Protein AF-A0A972SGW7-F1 (afdb_monomer)

Organism: NCBI:txid2675747

Foldseek 3Di:
DDDDDDDPPPPDDDPDDPVVLVVLVVVLVVLVVVLVVLVVVLVVLVVVLVVDDDPDPVSVVVSVVSVVVSVVSVVVVVVSVVVSVVSVVQSVCVVVVNPPPPCDVVNVVVVVVVVVVVVVVVVVVVVVVVPDDDDDDPPPPVVVVVVVVVVVVVVVVPPDD

Solvent-accessible surface area (backbone atoms only — not comparable to full-atom values): 9710 Å² total; per-residue (Å²): 138,83,81,83,77,81,76,81,72,71,80,78,70,79,83,74,58,67,70,57,55,50,54,52,51,52,52,50,52,53,48,53,55,47,52,54,53,52,52,48,52,52,50,55,53,54,51,52,53,71,74,55,72,61,86,49,73,67,45,45,52,51,50,52,53,51,53,49,52,48,51,58,51,50,55,52,52,48,55,53,50,53,54,52,48,56,54,50,51,51,52,53,35,55,74,68,70,45,71,92,61,76,72,42,74,68,55,50,52,48,55,51,47,51,52,52,48,53,53,46,54,54,48,48,54,51,48,54,65,71,65,57,76,89,72,79,82,68,89,71,64,64,65,60,55,57,58,55,53,64,58,54,63,61,62,67,68,73,78,75,129

Mean predicted aligned error: 19.21 Å

pLDDT: mean 71.26, std 19.22, range [31.83, 96.19]

Sequence (161 aa):
MSKPTKKTQTASRPSVDALQYEKLALSAFGACDRQIRQLKTLIDLAASIARCPATTVEERRRERNLLKHLLDTVEQYQREAECDRDLYQVIALDAKGVPHSRITAKLAAQLLSEAAQAGREAGEAAAEAEAAPDKPATRKQERVRTAAYARADVQQAAVKH

Nearest PDB structures (foldseek):
  5xg2-assembly1_A  TM=3.676E-01  e=3.853E+00  Pyrococcus yayanosii CH1

Structure (mmCIF, N/CA/C/O backbone):
data_AF-A0A972SGW7-F1
#
_entry.id   AF-A0A972SGW7-F1
#
loop_
_atom_site.group_PDB
_atom_site.id
_atom_site.type_symbol
_atom_site.label_atom_id
_atom_site.label_alt_id
_atom_site.label_comp_id
_atom_site.label_asym_id
_atom_site.label_entity_id
_atom_site.label_seq_id
_atom_site.pdbx_PDB_ins_code
_atom_site.Cartn_x
_atom_site.Cartn_y
_atom_site.Cartn_z
_atom_site.occupancy
_atom_site.B_iso_or_equiv
_atom_site.auth_seq_id
_atom_site.auth_comp_id
_atom_site.auth_asym_id
_atom_site.auth_atom_id
_atom_site.pdbx_PDB_model_num
ATOM 1 N N . MET A 1 1 ? 39.121 -18.477 -46.863 1.00 31.83 1 MET A N 1
ATOM 2 C CA . MET A 1 1 ? 38.603 -17.104 -46.668 1.00 31.83 1 MET A CA 1
ATOM 3 C C . MET A 1 1 ? 37.233 -17.186 -46.003 1.00 31.83 1 MET A C 1
ATOM 5 O O . MET A 1 1 ? 36.233 -17.362 -46.691 1.00 31.83 1 MET A O 1
ATOM 9 N N . SER A 1 2 ? 37.191 -17.164 -44.670 1.00 38.66 2 SER A N 1
ATOM 10 C CA . SER A 1 2 ? 35.957 -17.323 -43.886 1.00 38.66 2 SER A CA 1
ATOM 11 C C . SER A 1 2 ? 35.232 -15.983 -43.764 1.00 38.66 2 SER A C 1
ATOM 13 O O . SER A 1 2 ? 35.807 -15.004 -43.297 1.00 38.66 2 SER A O 1
ATOM 15 N N . LYS A 1 3 ? 33.978 -15.929 -44.219 1.00 46.09 3 LYS A N 1
ATOM 16 C CA . LYS A 1 3 ? 33.109 -14.748 -44.113 1.00 46.09 3 LYS A CA 1
ATOM 17 C C . LYS A 1 3 ? 32.595 -14.639 -42.668 1.00 46.09 3 LYS A C 1
ATOM 19 O O . LYS A 1 3 ? 32.063 -15.634 -42.178 1.00 46.09 3 LYS A O 1
ATOM 24 N N . PRO A 1 4 ? 32.700 -13.488 -41.983 1.00 44.50 4 PRO A N 1
ATOM 25 C CA . PRO A 1 4 ? 32.090 -13.334 -40.671 1.00 44.50 4 PRO A CA 1
ATOM 26 C C . PRO A 1 4 ? 30.572 -13.172 -40.814 1.00 44.50 4 PRO A C 1
ATOM 28 O O . PRO A 1 4 ? 30.072 -12.327 -41.560 1.00 44.50 4 PRO A O 1
ATOM 31 N N . THR A 1 5 ? 29.847 -14.026 -40.101 1.00 42.22 5 THR A N 1
ATOM 32 C CA . THR A 1 5 ? 28.394 -14.027 -39.948 1.00 42.22 5 THR A CA 1
ATOM 33 C C . THR A 1 5 ? 27.926 -12.733 -39.282 1.00 42.22 5 THR A C 1
ATOM 35 O O . THR A 1 5 ? 28.449 -12.304 -38.253 1.00 42.22 5 THR A O 1
ATOM 38 N N . LYS A 1 6 ? 26.930 -12.088 -39.902 1.00 45.25 6 LYS A N 1
ATOM 39 C CA . LYS A 1 6 ? 26.239 -10.910 -39.370 1.00 45.25 6 LYS A CA 1
ATOM 40 C C . LYS A 1 6 ? 25.680 -11.255 -37.990 1.00 45.25 6 LYS A C 1
ATOM 42 O O . LYS A 1 6 ? 24.755 -12.054 -37.889 1.00 45.25 6 LYS A O 1
ATOM 47 N N . LYS A 1 7 ? 26.234 -10.640 -36.942 1.00 46.59 7 LYS A N 1
ATOM 48 C CA . LYS A 1 7 ? 25.605 -10.607 -35.621 1.00 46.59 7 LYS A CA 1
ATOM 49 C C . LYS A 1 7 ? 24.247 -9.937 -35.788 1.00 46.59 7 LYS A C 1
ATOM 51 O O . LYS A 1 7 ? 24.179 -8.769 -36.170 1.00 46.59 7 LYS A O 1
ATOM 56 N N . THR A 1 8 ? 23.193 -10.705 -35.551 1.00 47.94 8 THR A N 1
ATOM 57 C CA . THR A 1 8 ? 21.814 -10.249 -35.425 1.00 47.94 8 THR A CA 1
ATOM 58 C C . THR A 1 8 ? 21.800 -9.145 -34.376 1.00 47.94 8 THR A C 1
ATOM 60 O O . THR A 1 8 ? 21.913 -9.411 -33.183 1.00 47.94 8 THR A O 1
ATOM 63 N N . GLN A 1 9 ? 21.782 -7.891 -34.826 1.00 50.38 9 GLN A N 1
ATOM 64 C CA . GLN A 1 9 ? 21.591 -6.746 -33.952 1.00 50.38 9 GLN A CA 1
ATOM 65 C C . GLN A 1 9 ? 20.193 -6.894 -33.359 1.00 50.38 9 GLN A C 1
ATOM 67 O O . GLN A 1 9 ? 19.192 -6.699 -34.048 1.00 50.38 9 GLN A O 1
ATOM 72 N N . THR A 1 10 ? 20.130 -7.295 -32.091 1.00 48.19 10 THR A N 1
ATOM 73 C CA . THR A 1 10 ? 18.963 -7.053 -31.250 1.00 48.19 10 THR A CA 1
ATOM 74 C C . THR A 1 10 ? 18.599 -5.587 -31.420 1.00 48.19 10 THR A C 1
ATOM 76 O O . THR A 1 10 ? 19.466 -4.723 -31.298 1.00 48.19 10 THR A O 1
ATOM 79 N N . ALA A 1 11 ? 17.350 -5.334 -31.819 1.00 50.59 11 ALA A N 1
ATOM 80 C CA . ALA A 1 11 ? 16.852 -4.012 -32.165 1.00 50.59 11 ALA A CA 1
ATOM 81 C C . ALA A 1 11 ? 17.331 -2.989 -31.129 1.00 50.59 11 ALA A C 1
ATOM 83 O O . ALA A 1 11 ? 16.928 -3.024 -29.965 1.00 50.59 11 ALA A O 1
ATOM 84 N N . SER A 1 12 ? 18.258 -2.132 -31.562 1.00 50.16 12 SER A N 1
ATOM 85 C CA . SER A 1 12 ? 18.815 -1.067 -30.743 1.00 50.16 12 SER A CA 1
ATOM 86 C C . SER A 1 12 ? 17.660 -0.189 -30.304 1.00 50.16 12 SER A C 1
ATOM 88 O O . SER A 1 12 ? 17.017 0.460 -31.131 1.00 50.16 12 SER A O 1
ATOM 90 N N . ARG A 1 13 ? 17.378 -0.211 -29.003 1.00 54.56 13 ARG A N 1
ATOM 91 C CA . ARG A 1 13 ? 16.349 0.623 -28.396 1.00 54.56 13 ARG A CA 1
ATOM 92 C C . ARG A 1 13 ? 16.622 2.097 -28.731 1.00 54.56 13 ARG A C 1
ATOM 94 O O . ARG A 1 13 ? 17.791 2.492 -28.759 1.00 54.56 13 ARG A O 1
ATOM 101 N N . PRO A 1 14 ? 15.588 2.932 -28.926 1.00 56.50 14 PRO A N 1
ATOM 102 C CA . PRO A 1 14 ? 15.767 4.360 -28.717 1.00 56.50 14 PRO A CA 1
ATOM 103 C C . PRO A 1 14 ? 16.218 4.555 -27.264 1.00 56.50 14 PRO A C 1
ATOM 105 O O . PRO A 1 14 ? 15.706 3.885 -26.364 1.00 56.50 14 PRO A O 1
ATOM 108 N N . SER A 1 15 ? 17.212 5.411 -27.032 1.00 59.06 15 SER A N 1
ATOM 109 C CA . SER A 1 15 ? 17.652 5.764 -25.683 1.00 59.06 15 SER A CA 1
ATOM 110 C C . SER A 1 15 ? 16.460 6.348 -24.930 1.00 59.06 15 SER A C 1
ATOM 112 O O . SER A 1 15 ? 16.061 7.484 -25.184 1.00 59.06 15 SER A O 1
ATOM 114 N N . VAL A 1 16 ? 15.847 5.547 -24.062 1.00 61.31 16 VAL A N 1
ATOM 115 C CA . VAL A 1 16 ? 14.803 6.035 -23.166 1.00 61.31 16 VAL A CA 1
ATOM 116 C C . VAL A 1 16 ? 15.471 7.039 -22.235 1.00 61.31 16 VAL A C 1
ATOM 118 O O . VAL A 1 16 ? 16.529 6.757 -21.671 1.00 61.31 16 VAL A O 1
ATOM 121 N N . ASP A 1 17 ? 14.893 8.231 -22.161 1.00 73.88 17 ASP A N 1
ATOM 122 C CA . ASP A 1 17 ? 15.469 9.375 -21.467 1.00 73.88 17 ASP A CA 1
ATOM 123 C C . ASP A 1 17 ? 15.671 9.041 -19.980 1.00 73.88 17 ASP A C 1
ATOM 125 O O . ASP A 1 17 ? 14.733 8.629 -19.293 1.00 73.88 17 ASP A O 1
ATOM 129 N N . ALA A 1 18 ? 16.898 9.185 -19.473 1.00 72.69 18 ALA A N 1
ATOM 130 C CA . ALA A 1 18 ? 17.249 8.841 -18.092 1.00 72.69 18 ALA A CA 1
ATOM 131 C C . ALA A 1 18 ? 16.369 9.592 -17.073 1.00 72.69 18 ALA A C 1
ATOM 133 O O . ALA A 1 18 ? 16.015 9.048 -16.026 1.00 72.69 18 ALA A O 1
ATOM 134 N N . LEU A 1 19 ? 15.929 10.801 -17.437 1.00 71.81 19 LEU A N 1
ATOM 135 C CA . LEU A 1 19 ? 15.014 11.629 -16.653 1.00 71.81 19 LEU A CA 1
ATOM 136 C C . LEU A 1 19 ? 13.624 10.998 -16.479 1.00 71.81 19 LEU A C 1
ATOM 138 O O . LEU A 1 19 ? 12.932 11.275 -15.499 1.00 71.81 19 LEU A O 1
ATOM 142 N N . GLN A 1 20 ? 13.180 10.156 -17.417 1.00 78.75 20 GLN A N 1
ATOM 143 C CA . GLN A 1 20 ? 11.899 9.456 -17.299 1.00 78.75 20 GLN A CA 1
ATOM 144 C C . GLN A 1 20 ? 11.982 8.341 -16.259 1.00 78.75 20 GLN A C 1
ATOM 146 O O . GLN A 1 20 ? 11.094 8.248 -15.417 1.00 78.75 20 GLN A O 1
ATOM 151 N N . TYR A 1 21 ? 13.067 7.562 -16.250 1.00 77.62 21 TYR A N 1
ATOM 152 C CA . TYR A 1 21 ? 13.283 6.541 -15.222 1.00 77.62 21 TYR A CA 1
ATOM 153 C C . TYR A 1 21 ? 13.473 7.139 -13.834 1.00 77.62 21 TYR A C 1
ATOM 155 O O . TYR A 1 21 ? 12.974 6.573 -12.868 1.00 77.62 21 TYR A O 1
ATOM 163 N N . GLU A 1 22 ? 14.139 8.288 -13.726 1.00 80.00 22 GLU A N 1
ATOM 164 C CA . GLU A 1 22 ? 14.270 9.004 -12.457 1.00 80.00 22 GLU A CA 1
ATOM 165 C C . GLU A 1 22 ? 12.897 9.387 -11.888 1.00 80.00 22 GLU A C 1
ATOM 167 O O . GLU A 1 22 ? 12.581 9.051 -10.748 1.00 80.00 22 GLU A O 1
ATOM 172 N N . LYS A 1 23 ? 12.033 10.016 -12.696 1.00 84.38 23 LYS A N 1
ATOM 173 C CA . LYS A 1 23 ? 10.667 10.381 -12.276 1.00 84.38 23 LYS A CA 1
ATOM 174 C C . LYS A 1 23 ? 9.853 9.169 -11.838 1.00 84.38 23 LYS A C 1
ATOM 176 O O . LYS A 1 23 ? 9.091 9.244 -10.877 1.00 84.38 23 LYS A O 1
ATOM 181 N N . LEU A 1 24 ? 10.016 8.063 -12.550 1.00 83.31 24 LEU A N 1
ATOM 182 C CA . LEU A 1 24 ? 9.272 6.836 -12.318 1.00 83.31 24 LEU A CA 1
ATOM 183 C C . LEU A 1 24 ? 9.786 6.102 -11.063 1.00 83.31 24 LEU A C 1
ATOM 185 O O . LEU A 1 24 ? 9.002 5.621 -10.247 1.00 83.31 24 LEU A O 1
ATOM 189 N N . ALA A 1 25 ? 11.097 6.124 -10.823 1.00 84.00 25 ALA A N 1
ATOM 190 C CA . ALA A 1 25 ? 11.693 5.668 -9.572 1.00 84.00 25 ALA A CA 1
ATOM 191 C C . ALA A 1 25 ? 11.244 6.527 -8.376 1.00 84.00 25 ALA A C 1
ATOM 193 O O . ALA A 1 25 ? 10.893 5.981 -7.330 1.00 84.00 25 ALA A O 1
ATOM 194 N N . LEU A 1 26 ? 11.184 7.855 -8.532 1.00 87.06 26 LEU A N 1
ATOM 195 C CA . LEU A 1 26 ? 10.673 8.762 -7.498 1.00 87.06 26 LEU A CA 1
ATOM 196 C C . LEU A 1 26 ? 9.187 8.523 -7.204 1.00 87.06 26 LEU A C 1
ATOM 198 O O . LEU A 1 26 ? 8.784 8.554 -6.040 1.00 87.06 26 LEU A O 1
ATOM 202 N N . SER A 1 27 ? 8.365 8.242 -8.223 1.00 86.81 27 SER A N 1
ATOM 203 C CA . SER A 1 27 ? 6.954 7.912 -7.994 1.00 86.81 27 SER A CA 1
ATOM 204 C C . SER A 1 27 ? 6.800 6.587 -7.252 1.00 86.81 27 SER A C 1
ATOM 206 O O . SER A 1 27 ? 5.966 6.495 -6.353 1.00 86.81 27 SER A O 1
ATOM 208 N N . ALA A 1 28 ? 7.622 5.585 -7.584 1.00 88.75 28 ALA A N 1
ATOM 209 C CA . ALA A 1 28 ? 7.634 4.305 -6.886 1.00 88.75 28 ALA A CA 1
ATOM 210 C C . ALA A 1 28 ? 8.083 4.439 -5.430 1.00 88.75 28 ALA A C 1
ATOM 212 O O . ALA A 1 28 ? 7.448 3.905 -4.523 1.00 88.75 28 ALA A O 1
ATOM 213 N N . PHE A 1 29 ? 9.117 5.236 -5.177 1.00 88.19 29 PHE A N 1
ATOM 214 C CA . PHE A 1 29 ? 9.530 5.555 -3.816 1.00 88.19 29 PHE A CA 1
ATOM 215 C C . PHE A 1 29 ? 8.393 6.215 -3.013 1.00 88.19 29 PHE A C 1
ATOM 217 O O . PHE A 1 29 ? 8.058 5.765 -1.916 1.00 88.19 29 PHE A O 1
ATOM 224 N N . GLY A 1 30 ? 7.727 7.222 -3.589 1.00 91.75 30 GLY A N 1
ATOM 225 C CA . GLY A 1 30 ? 6.600 7.901 -2.940 1.00 91.75 30 GLY A CA 1
ATOM 226 C C . GLY A 1 30 ? 5.382 7.000 -2.690 1.00 91.75 30 GLY A C 1
ATOM 227 O O . GLY A 1 30 ? 4.649 7.201 -1.716 1.00 91.75 30 GLY A O 1
ATOM 228 N N . ALA A 1 31 ? 5.166 5.998 -3.542 1.00 90.94 31 ALA A N 1
ATOM 229 C CA . ALA A 1 31 ? 4.132 4.987 -3.358 1.00 90.94 31 ALA A CA 1
ATOM 230 C C . ALA A 1 31 ? 4.460 4.029 -2.200 1.00 90.94 31 ALA A C 1
ATOM 232 O O . ALA A 1 31 ? 3.599 3.802 -1.349 1.00 90.94 31 ALA A O 1
ATOM 233 N N . CYS A 1 32 ? 5.713 3.585 -2.061 1.00 91.12 32 CYS A N 1
ATOM 234 C CA . CYS A 1 32 ? 6.158 2.836 -0.880 1.00 91.12 32 CYS A CA 1
ATOM 235 C C . CYS A 1 32 ? 5.971 3.637 0.422 1.00 91.12 32 CYS A C 1
ATOM 237 O O . CYS A 1 32 ? 5.423 3.120 1.396 1.00 91.12 32 CYS A O 1
ATOM 239 N N . ASP A 1 33 ? 6.340 4.922 0.438 1.00 93.94 33 ASP A N 1
ATOM 240 C CA . ASP A 1 33 ? 6.126 5.798 1.601 1.00 93.94 33 ASP A CA 1
ATOM 241 C C . ASP A 1 33 ? 4.645 5.922 1.979 1.00 93.94 33 ASP A C 1
ATOM 243 O O . ASP A 1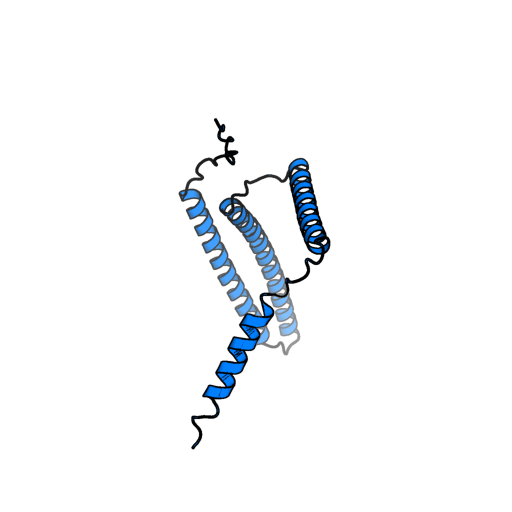 33 ? 4.277 5.953 3.159 1.00 93.94 33 ASP A O 1
ATOM 247 N N . ARG A 1 34 ? 3.765 6.009 0.976 1.00 94.12 34 ARG A N 1
ATOM 248 C CA . ARG A 1 34 ? 2.315 6.008 1.190 1.00 94.12 34 ARG A CA 1
ATOM 249 C C . ARG A 1 34 ? 1.851 4.685 1.798 1.00 94.12 34 ARG A C 1
ATOM 251 O O . ARG A 1 34 ? 1.143 4.741 2.800 1.00 94.12 34 ARG A O 1
ATOM 258 N N . GLN A 1 35 ? 2.289 3.542 1.273 1.00 93.69 35 GLN A N 1
ATOM 259 C CA . GLN A 1 35 ? 1.939 2.222 1.814 1.00 93.69 35 GLN A CA 1
ATOM 260 C C . GLN A 1 35 ? 2.395 2.059 3.271 1.00 93.69 35 GLN A C 1
ATOM 262 O O . GLN A 1 35 ? 1.636 1.574 4.108 1.00 93.69 35 GLN A O 1
ATOM 267 N N . ILE A 1 36 ? 3.589 2.546 3.624 1.00 94.88 36 ILE A N 1
ATOM 268 C CA . ILE A 1 36 ? 4.075 2.536 5.013 1.00 94.88 36 ILE A CA 1
ATOM 269 C C . ILE A 1 36 ? 3.155 3.363 5.924 1.00 94.88 36 ILE A C 1
ATOM 271 O O . ILE A 1 36 ? 2.793 2.916 7.016 1.00 94.88 36 ILE A O 1
ATOM 275 N N . ARG A 1 37 ? 2.736 4.558 5.484 1.00 95.69 37 ARG A N 1
ATOM 276 C CA . ARG A 1 37 ? 1.791 5.397 6.243 1.00 95.69 37 ARG A CA 1
ATOM 277 C C . ARG A 1 37 ? 0.425 4.725 6.406 1.00 95.69 37 ARG A C 1
ATOM 279 O O . ARG A 1 37 ? -0.127 4.766 7.500 1.00 95.69 37 ARG A O 1
ATOM 286 N N . GLN A 1 38 ? -0.083 4.093 5.351 1.00 94.94 38 GLN A N 1
ATOM 287 C CA . GLN A 1 38 ? -1.343 3.343 5.357 1.00 94.94 38 GLN A CA 1
ATOM 288 C C . GLN A 1 38 ? -1.298 2.146 6.313 1.00 94.94 38 GLN A C 1
ATOM 290 O O . GLN A 1 38 ? -2.211 1.936 7.103 1.00 94.94 38 GLN A O 1
ATOM 295 N N . LEU A 1 39 ? -0.208 1.379 6.316 1.00 95.62 39 LEU A N 1
ATOM 296 C CA . LEU A 1 39 ? -0.039 0.281 7.268 1.00 95.62 39 LEU A CA 1
ATOM 297 C C . LEU A 1 39 ? 0.005 0.789 8.710 1.00 95.62 39 LEU A C 1
ATOM 299 O O . LEU A 1 39 ? -0.598 0.184 9.593 1.00 95.62 39 LEU A O 1
ATOM 303 N N . LYS A 1 40 ? 0.664 1.926 8.955 1.00 96.12 40 LYS A N 1
ATOM 304 C CA . LYS A 1 40 ? 0.702 2.538 10.285 1.00 96.12 40 LYS A CA 1
ATOM 305 C C . LYS A 1 40 ? -0.691 2.938 10.776 1.00 96.12 40 LYS A C 1
ATOM 307 O O . LYS A 1 40 ? -1.030 2.623 11.912 1.00 96.12 40 LYS A O 1
ATOM 312 N N . THR A 1 41 ? -1.517 3.558 9.930 1.00 93.94 41 THR A N 1
ATOM 313 C CA . THR A 1 41 ? -2.894 3.917 10.310 1.00 93.94 41 THR A CA 1
ATOM 314 C C . THR A 1 41 ? -3.753 2.686 10.594 1.00 93.94 41 THR A C 1
ATOM 316 O O . THR A 1 41 ? -4.508 2.691 11.565 1.00 93.94 41 THR A O 1
ATOM 319 N N . LEU A 1 42 ? -3.603 1.609 9.813 1.00 95.31 42 LEU A N 1
ATOM 320 C CA . LEU A 1 42 ? -4.286 0.336 10.075 1.00 95.31 42 LEU A CA 1
ATOM 321 C C . LEU A 1 42 ? -3.853 -0.290 11.407 1.00 95.31 42 LEU A C 1
ATOM 323 O O . LEU A 1 42 ? -4.705 -0.743 12.172 1.00 95.31 42 LEU A O 1
ATOM 327 N N . ILE A 1 43 ? -2.549 -0.288 11.705 1.00 95.19 43 ILE A N 1
ATOM 328 C CA . ILE A 1 43 ? -2.005 -0.785 12.977 1.00 95.19 43 ILE A CA 1
ATOM 329 C C . ILE A 1 43 ? -2.561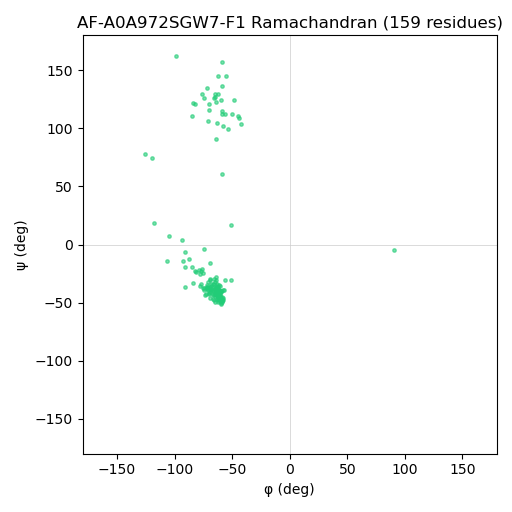 0.028 14.146 1.00 95.19 43 ILE A C 1
ATOM 331 O O . ILE A 1 43 ? -3.030 -0.559 15.120 1.00 95.19 43 ILE A O 1
ATOM 335 N N . ASP A 1 44 ? -2.553 1.358 14.050 1.00 93.00 44 ASP A N 1
ATOM 336 C CA . ASP A 1 44 ? -3.054 2.237 15.109 1.00 93.00 44 ASP A CA 1
ATOM 337 C C . ASP A 1 44 ? -4.554 2.012 15.362 1.00 93.00 44 ASP A C 1
ATOM 339 O O . ASP A 1 44 ? -4.980 1.904 16.519 1.00 93.00 44 ASP A O 1
ATOM 343 N N . LEU A 1 45 ? -5.351 1.862 14.296 1.00 91.06 45 LEU A N 1
ATOM 344 C CA . LEU A 1 45 ? -6.782 1.587 14.406 1.00 91.06 45 LEU A CA 1
ATOM 345 C C . LEU A 1 45 ? -7.041 0.203 15.020 1.00 91.06 45 LEU A C 1
ATOM 347 O O . LEU A 1 45 ? -7.801 0.095 15.982 1.00 91.06 45 LEU A O 1
ATOM 351 N N . ALA A 1 46 ? -6.365 -0.843 14.541 1.00 92.00 46 ALA A N 1
ATOM 352 C CA . ALA A 1 46 ? -6.491 -2.195 15.086 1.00 92.00 46 ALA A CA 1
ATOM 353 C C . ALA A 1 46 ? -6.050 -2.264 16.559 1.00 92.00 46 ALA A C 1
ATOM 355 O O . ALA A 1 46 ? -6.723 -2.873 17.391 1.00 92.00 46 ALA A O 1
ATOM 356 N N . ALA A 1 47 ? -4.965 -1.571 16.916 1.00 92.69 47 ALA A N 1
ATOM 357 C CA . ALA A 1 47 ? -4.498 -1.461 18.293 1.00 92.69 47 ALA A CA 1
ATOM 358 C C . ALA A 1 47 ? -5.475 -0.686 19.189 1.00 92.69 47 ALA A C 1
ATOM 360 O O . ALA A 1 47 ? -5.514 -0.929 20.396 1.00 92.69 47 ALA A O 1
ATOM 361 N N . SER A 1 48 ? -6.243 0.264 18.644 1.00 89.94 48 SER A N 1
ATOM 362 C CA . SER A 1 48 ? -7.291 0.962 19.403 1.00 89.94 48 SER A CA 1
ATOM 363 C C . SER A 1 48 ? -8.462 0.037 19.749 1.00 89.94 48 SER A C 1
ATOM 365 O O . SER A 1 48 ? -8.932 0.059 20.883 1.00 89.94 48 SER A O 1
ATOM 367 N N . ILE A 1 49 ? -8.853 -0.840 18.816 1.00 88.88 49 ILE A N 1
ATOM 368 C CA . ILE A 1 49 ? -9.887 -1.863 19.029 1.00 88.88 49 ILE A CA 1
ATOM 369 C C . ILE A 1 49 ? -9.412 -2.874 20.075 1.00 88.88 49 ILE A C 1
ATOM 371 O O . ILE A 1 49 ? -10.102 -3.133 21.054 1.00 88.88 49 ILE A O 1
ATOM 375 N N . ALA A 1 50 ? -8.192 -3.394 19.914 1.00 87.81 50 ALA A N 1
ATOM 376 C CA . ALA A 1 50 ? -7.650 -4.432 20.789 1.00 87.81 50 ALA A CA 1
ATOM 377 C C . ALA A 1 50 ? -7.440 -3.970 22.244 1.00 87.81 50 ALA A C 1
ATOM 379 O O . ALA A 1 50 ? -7.565 -4.771 23.167 1.00 87.81 50 ALA A O 1
ATOM 380 N N . ARG A 1 51 ? -7.111 -2.688 22.465 1.00 89.00 51 ARG A N 1
ATOM 381 C CA . ARG A 1 51 ? -6.883 -2.128 23.812 1.00 89.00 51 ARG A CA 1
ATOM 382 C C . ARG A 1 51 ? -8.166 -1.814 24.579 1.00 89.00 51 ARG A C 1
ATOM 384 O O . ARG A 1 51 ? -8.115 -1.738 25.804 1.00 89.00 51 ARG A O 1
ATOM 391 N N . CYS A 1 52 ? -9.288 -1.638 23.887 1.00 80.25 52 CYS A N 1
ATOM 392 C CA . CYS A 1 52 ? -10.559 -1.224 24.477 1.00 80.25 52 CYS A CA 1
ATOM 393 C C . CYS A 1 52 ? -11.636 -2.295 24.238 1.00 80.25 52 CYS A C 1
ATOM 395 O O . CYS A 1 52 ? -12.513 -2.093 23.396 1.00 80.25 52 CYS A O 1
ATOM 397 N N . PRO A 1 53 ? -11.590 -3.436 24.954 1.00 79.31 53 PRO A N 1
ATOM 398 C CA . PRO A 1 53 ? -12.577 -4.495 24.783 1.00 79.31 53 PRO A CA 1
ATOM 399 C C . PRO A 1 53 ? -13.970 -4.010 25.202 1.00 79.31 53 PRO A C 1
ATOM 401 O O . PRO A 1 53 ? -14.152 -3.475 26.297 1.00 79.31 53 PRO A O 1
ATOM 404 N N . ALA A 1 54 ? -14.963 -4.214 24.336 1.00 85.75 54 ALA A N 1
ATOM 405 C CA . ALA A 1 54 ? -16.324 -3.759 24.579 1.00 85.75 54 ALA A CA 1
ATOM 406 C C . ALA A 1 54 ? -17.018 -4.559 25.693 1.00 85.75 54 ALA A C 1
ATOM 408 O O . ALA A 1 54 ? -17.326 -5.748 25.556 1.00 85.75 54 ALA A O 1
ATOM 409 N N . THR A 1 55 ? -17.352 -3.876 26.782 1.00 87.38 55 THR A N 1
ATOM 410 C CA . THR A 1 55 ? -18.062 -4.453 27.929 1.00 87.38 55 THR A CA 1
ATOM 411 C C . THR A 1 55 ? -19.575 -4.303 27.779 1.00 87.38 55 THR A C 1
ATOM 413 O O . THR A 1 55 ? -20.329 -5.239 28.071 1.00 87.38 55 THR A O 1
ATOM 416 N N . THR A 1 56 ? -20.030 -3.179 27.217 1.00 93.81 56 THR A N 1
ATOM 417 C CA . THR A 1 56 ? -21.453 -2.859 27.030 1.00 93.81 56 THR A CA 1
ATOM 418 C C . THR A 1 56 ? -21.957 -3.148 25.610 1.00 93.81 56 THR A C 1
ATOM 420 O O . THR A 1 56 ? -21.192 -3.298 24.657 1.00 93.81 56 THR A O 1
ATOM 423 N N . VAL A 1 57 ? -23.282 -3.236 25.438 1.00 90.94 57 VAL A N 1
ATOM 424 C CA . VAL A 1 57 ? -23.905 -3.463 24.117 1.00 90.94 57 VAL A CA 1
ATOM 425 C C . VAL A 1 57 ? -23.634 -2.301 23.155 1.00 90.94 57 VAL A C 1
ATOM 427 O O . VAL A 1 57 ? -23.387 -2.534 21.972 1.00 90.94 57 VAL A O 1
ATOM 430 N N . GLU A 1 58 ? -23.640 -1.063 23.653 1.00 91.56 58 GLU A N 1
ATOM 431 C CA . GLU A 1 58 ? -23.352 0.123 22.839 1.00 91.56 58 GLU A CA 1
ATOM 432 C C . GLU A 1 58 ? -21.882 0.183 22.412 1.00 91.56 58 GLU A C 1
ATOM 434 O O . GLU A 1 58 ? -21.592 0.493 21.256 1.00 91.56 58 GLU A O 1
ATOM 439 N N . GLU A 1 59 ? -20.950 -0.200 23.289 1.00 89.38 59 GLU A N 1
ATOM 440 C CA . GLU A 1 59 ? -19.537 -0.359 22.923 1.00 89.38 59 GLU A CA 1
ATOM 441 C C . GLU A 1 59 ? -19.355 -1.409 21.825 1.00 89.38 59 GLU A C 1
ATOM 443 O O . GLU A 1 59 ? -18.680 -1.130 20.840 1.00 89.38 59 GLU A O 1
ATOM 448 N N . ARG A 1 60 ? -20.037 -2.561 21.906 1.00 90.50 60 ARG A N 1
ATOM 449 C CA . ARG A 1 60 ? -19.966 -3.594 20.853 1.00 90.50 60 ARG A CA 1
ATOM 450 C C . ARG A 1 60 ? -20.517 -3.100 19.517 1.00 90.50 60 ARG A C 1
ATOM 452 O O . ARG A 1 60 ? -20.017 -3.480 18.461 1.00 90.50 60 ARG A O 1
ATOM 459 N N . ARG A 1 61 ? -21.565 -2.268 19.531 1.00 91.06 61 ARG A N 1
ATOM 460 C CA . ARG A 1 61 ? -22.099 -1.636 18.310 1.00 91.06 61 ARG A CA 1
ATOM 461 C C . ARG A 1 61 ? -21.080 -0.674 17.702 1.00 91.06 61 ARG A C 1
ATOM 463 O O . ARG A 1 61 ? -20.858 -0.717 16.494 1.00 91.06 61 ARG A O 1
ATOM 470 N N . ARG A 1 62 ? -20.438 0.153 18.531 1.00 89.75 62 ARG A N 1
ATOM 471 C CA . ARG A 1 62 ? -19.371 1.071 18.099 1.00 89.75 62 ARG A CA 1
ATOM 472 C C . ARG A 1 62 ? -18.165 0.316 17.549 1.00 89.75 62 ARG A C 1
ATOM 474 O O . ARG A 1 62 ? -17.687 0.662 16.476 1.00 89.75 62 ARG A O 1
ATOM 481 N N . GLU A 1 63 ? -17.737 -0.743 18.226 1.00 90.88 63 GLU A N 1
ATOM 482 C CA . GLU A 1 63 ? -16.640 -1.610 17.794 1.00 90.88 63 GLU A CA 1
ATOM 483 C C . GLU A 1 63 ? -16.927 -2.240 16.426 1.00 90.88 63 GLU A C 1
ATOM 485 O O . GLU A 1 63 ? -16.101 -2.149 15.523 1.00 90.88 63 GLU A O 1
ATOM 490 N N . ARG A 1 64 ? -18.133 -2.784 16.213 1.00 91.19 64 ARG A N 1
ATOM 491 C CA . ARG A 1 64 ? -18.545 -3.306 14.897 1.00 91.19 64 ARG A CA 1
ATOM 492 C C . ARG A 1 64 ? -18.522 -2.244 13.803 1.00 91.19 64 ARG A C 1
ATOM 494 O O . ARG A 1 64 ? -18.094 -2.534 12.690 1.00 91.19 64 ARG A O 1
ATOM 501 N N . ASN A 1 65 ? -18.970 -1.025 14.100 1.00 92.12 65 ASN A N 1
ATOM 502 C CA . ASN A 1 65 ? -18.915 0.075 13.135 1.00 92.12 65 ASN A CA 1
ATOM 503 C C . ASN A 1 65 ? -17.469 0.456 12.792 1.00 92.12 65 ASN A C 1
ATOM 505 O O . ASN A 1 65 ? -17.177 0.732 11.627 1.00 92.12 65 ASN A O 1
ATOM 509 N N . LEU A 1 66 ? -16.573 0.441 13.783 1.00 91.50 66 LEU A N 1
ATOM 510 C CA . LEU A 1 66 ? -15.154 0.729 13.594 1.00 91.50 66 LEU A CA 1
ATOM 511 C C . LEU A 1 66 ? -14.454 -0.382 12.798 1.00 91.50 66 LEU A C 1
ATOM 513 O O . LEU A 1 66 ? -13.684 -0.086 11.891 1.00 91.50 66 LEU A O 1
ATOM 517 N N . LEU A 1 67 ? -14.782 -1.649 13.066 1.00 93.38 67 LEU A N 1
ATOM 518 C CA . LEU A 1 67 ? -14.324 -2.798 12.278 1.00 93.38 67 LEU A CA 1
ATOM 519 C C . LEU A 1 67 ? -14.815 -2.732 10.830 1.00 93.38 67 LEU A C 1
ATOM 521 O O . LEU A 1 67 ? -14.062 -3.044 9.914 1.00 93.38 67 LEU A O 1
ATOM 525 N N . LYS A 1 68 ? -16.055 -2.285 10.606 1.00 94.31 68 LYS A N 1
ATOM 526 C CA . LYS A 1 68 ? -16.568 -2.062 9.252 1.00 94.31 68 LYS A CA 1
ATOM 527 C C . LYS A 1 68 ? -15.766 -0.980 8.521 1.00 94.31 68 LYS A C 1
ATOM 529 O O . LYS A 1 68 ? -15.334 -1.212 7.402 1.00 94.31 68 LYS A O 1
ATOM 534 N N . HIS A 1 69 ? -15.489 0.146 9.182 1.00 93.31 69 HIS A N 1
ATOM 535 C CA . HIS A 1 69 ? -14.638 1.196 8.608 1.00 93.31 69 HIS A CA 1
ATOM 536 C C . HIS A 1 69 ? -13.210 0.710 8.337 1.00 93.31 69 HIS A C 1
ATOM 538 O O . HIS A 1 69 ? -12.620 1.087 7.327 1.00 93.31 69 HIS A O 1
ATOM 544 N N . LEU A 1 70 ? -12.654 -0.128 9.219 1.00 94.38 70 LEU A N 1
ATOM 545 C CA . LEU A 1 70 ? -11.349 -0.750 9.006 1.00 94.38 70 LEU A CA 1
ATOM 546 C C . LEU A 1 70 ? -11.353 -1.586 7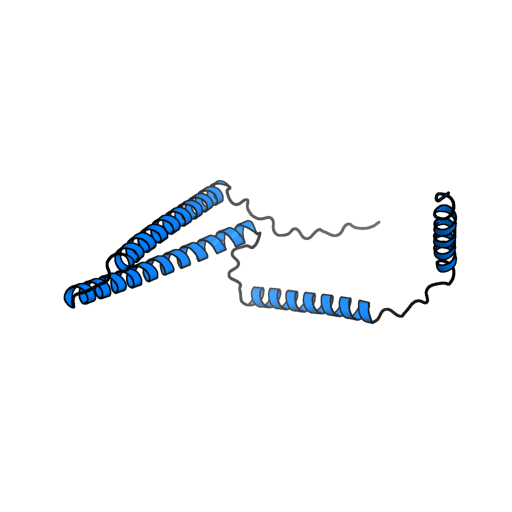.723 1.00 94.38 70 LEU A C 1
ATOM 548 O O . LEU A 1 70 ? -10.455 -1.420 6.907 1.00 94.38 70 LEU A O 1
ATOM 552 N N . LEU A 1 71 ? -12.365 -2.437 7.530 1.00 95.19 71 LEU A N 1
ATOM 553 C CA . LEU A 1 71 ? -12.504 -3.257 6.322 1.00 95.19 71 LEU A CA 1
ATOM 554 C C . LEU A 1 71 ? -12.602 -2.395 5.061 1.00 95.19 71 LEU A C 1
ATOM 556 O O . LEU A 1 71 ? -11.804 -2.586 4.148 1.00 95.19 71 LEU A O 1
ATOM 560 N N . ASP A 1 72 ? -13.495 -1.402 5.052 1.00 95.06 72 ASP A N 1
ATOM 561 C CA . ASP A 1 72 ? -13.669 -0.493 3.911 1.00 95.06 72 ASP A CA 1
ATOM 562 C C . ASP A 1 72 ? -12.344 0.223 3.561 1.00 95.06 72 ASP A C 1
ATOM 564 O O . ASP A 1 72 ? -11.981 0.368 2.392 1.00 95.06 72 ASP A O 1
ATOM 568 N N . THR A 1 73 ? -11.574 0.617 4.582 1.00 94.69 73 THR A N 1
ATOM 569 C CA . THR A 1 73 ? -10.267 1.275 4.412 1.00 94.69 73 THR A CA 1
ATOM 570 C C . THR A 1 73 ? -9.206 0.315 3.864 1.00 94.69 73 THR A C 1
ATOM 572 O O . THR A 1 73 ? -8.440 0.685 2.974 1.00 94.69 73 THR A O 1
ATOM 575 N N . VAL A 1 74 ? -9.153 -0.922 4.368 1.00 96.19 74 VAL A N 1
ATOM 576 C CA . VAL A 1 74 ? -8.209 -1.947 3.890 1.00 96.19 74 VAL A CA 1
ATOM 577 C C . VAL A 1 74 ? -8.488 -2.300 2.433 1.00 96.19 74 VAL A C 1
ATOM 579 O O . VAL A 1 74 ? -7.548 -2.380 1.646 1.00 96.19 74 VAL A O 1
ATOM 582 N N . GLU A 1 75 ? -9.756 -2.458 2.049 1.00 95.88 75 GLU A N 1
ATOM 583 C CA . GLU A 1 75 ? -10.131 -2.712 0.655 1.00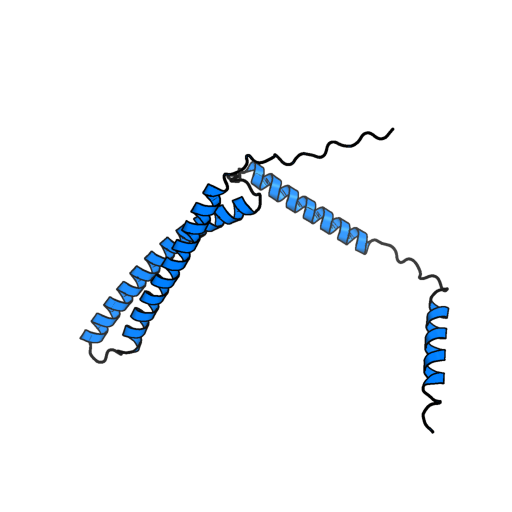 95.88 75 GLU A CA 1
ATOM 584 C C . GLU A 1 75 ? -9.705 -1.568 -0.268 1.00 95.88 75 GLU A C 1
ATOM 586 O O . GLU A 1 75 ? -9.218 -1.806 -1.375 1.00 95.88 75 GLU A O 1
ATOM 591 N N . GLN A 1 76 ? -9.857 -0.320 0.182 1.00 95.38 76 GLN A N 1
ATOM 592 C CA . GLN A 1 76 ? -9.382 0.830 -0.577 1.00 95.38 76 GLN A CA 1
ATOM 593 C C . GLN A 1 76 ? -7.857 0.791 -0.754 1.00 95.38 76 GLN A C 1
ATOM 595 O O . GLN A 1 76 ? -7.372 0.912 -1.880 1.00 95.38 76 GLN A O 1
ATOM 600 N N . TYR A 1 77 ? -7.102 0.577 0.326 1.00 95.81 77 TYR A N 1
ATOM 601 C CA . TYR A 1 77 ? -5.639 0.491 0.257 1.00 95.81 77 TYR A CA 1
ATOM 602 C C . TYR A 1 77 ? -5.164 -0.689 -0.594 1.00 95.81 77 TYR A C 1
ATOM 604 O O . TYR A 1 77 ? -4.169 -0.566 -1.304 1.00 95.81 77 TYR A O 1
ATOM 612 N N . GLN A 1 78 ? -5.890 -1.810 -0.591 1.00 94.19 78 GLN A N 1
ATOM 613 C CA . GLN A 1 78 ? -5.597 -2.940 -1.468 1.00 94.19 78 GLN A CA 1
ATOM 614 C C . GLN A 1 78 ? -5.702 -2.542 -2.945 1.00 94.19 78 GLN A C 1
ATOM 616 O O . GLN A 1 78 ? -4.780 -2.813 -3.711 1.00 94.19 78 GLN A O 1
ATOM 621 N N . ARG A 1 79 ? -6.789 -1.871 -3.347 1.00 94.00 79 ARG A N 1
ATOM 622 C CA . ARG A 1 79 ? -6.970 -1.419 -4.739 1.00 94.00 79 ARG A CA 1
ATOM 623 C C . ARG A 1 79 ? -5.874 -0.439 -5.158 1.00 94.00 79 ARG A C 1
ATOM 625 O O . ARG A 1 79 ? -5.370 -0.515 -6.274 1.00 94.00 79 ARG A O 1
ATOM 632 N N . GLU A 1 80 ? -5.474 0.461 -4.262 1.00 92.12 80 GLU A N 1
ATOM 633 C CA . GLU A 1 80 ? -4.355 1.379 -4.503 1.00 92.12 80 GLU A CA 1
ATOM 634 C C . GLU A 1 80 ? -3.024 0.623 -4.673 1.00 92.12 80 GLU A C 1
ATOM 636 O O . GLU A 1 80 ? -2.268 0.910 -5.601 1.00 92.12 80 GLU A O 1
ATOM 641 N N . ALA A 1 81 ? -2.766 -0.393 -3.845 1.00 91.12 81 ALA A N 1
ATOM 642 C CA . ALA A 1 81 ? -1.572 -1.227 -3.951 1.00 91.12 81 ALA A CA 1
ATOM 643 C C . ALA A 1 81 ? -1.546 -2.082 -5.232 1.00 91.12 81 ALA A C 1
ATOM 645 O O . ALA A 1 81 ? -0.476 -2.304 -5.799 1.00 91.12 81 ALA A O 1
ATOM 646 N N . GLU A 1 82 ? -2.700 -2.547 -5.713 1.00 91.25 82 GLU A N 1
ATOM 647 C CA . GLU A 1 82 ? -2.821 -3.243 -7.000 1.00 91.25 82 GLU A CA 1
ATOM 648 C C . GLU A 1 82 ? -2.472 -2.316 -8.173 1.00 91.25 82 GLU A C 1
ATOM 650 O O . GLU A 1 82 ? -1.698 -2.707 -9.049 1.00 91.25 82 GLU A O 1
ATOM 655 N N . CYS A 1 83 ? -2.943 -1.065 -8.145 1.00 87.75 83 CYS A N 1
ATOM 656 C CA . CYS A 1 83 ? -2.552 -0.046 -9.121 1.00 87.75 83 CYS A CA 1
ATOM 657 C C . CYS A 1 83 ? -1.038 0.235 -9.091 1.00 87.75 83 CYS A C 1
ATOM 659 O O . CYS A 1 83 ? -0.395 0.295 -10.142 1.00 87.75 83 CYS A O 1
ATOM 661 N N . ASP A 1 84 ? -0.452 0.372 -7.895 1.00 89.56 84 ASP A N 1
ATOM 662 C CA . ASP A 1 84 ? 0.994 0.573 -7.732 1.00 89.56 84 ASP A CA 1
ATOM 663 C C . ASP A 1 84 ? 1.790 -0.650 -8.240 1.00 89.56 84 ASP A C 1
ATOM 665 O O . ASP A 1 84 ? 2.833 -0.496 -8.879 1.00 89.56 84 ASP A O 1
ATOM 669 N N . ARG A 1 85 ? 1.286 -1.877 -8.030 1.00 87.81 85 ARG A N 1
ATOM 670 C CA . ARG A 1 85 ? 1.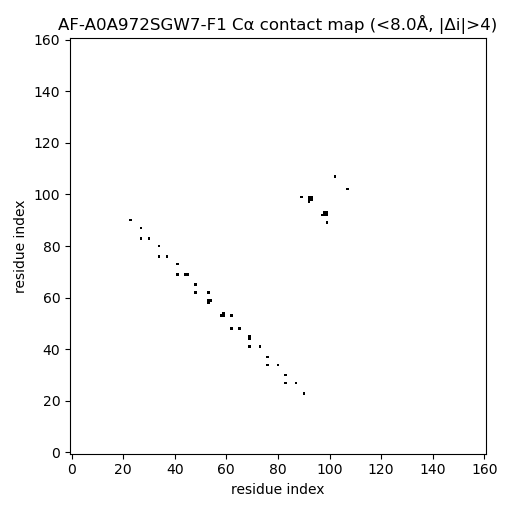901 -3.118 -8.535 1.00 87.81 85 ARG A CA 1
ATOM 671 C C . ARG A 1 85 ? 1.984 -3.127 -10.058 1.00 87.81 85 ARG A C 1
ATOM 673 O O . ARG A 1 85 ? 3.026 -3.493 -10.603 1.00 87.81 85 ARG A O 1
ATOM 680 N N . ASP A 1 86 ? 0.909 -2.739 -10.736 1.00 85.38 86 ASP A N 1
ATOM 681 C CA . ASP A 1 86 ? 0.874 -2.700 -12.198 1.00 85.38 86 ASP A CA 1
ATOM 682 C C . ASP A 1 86 ? 1.871 -1.663 -12.739 1.00 85.38 86 ASP A C 1
ATOM 684 O O . ASP A 1 86 ? 2.613 -1.952 -13.682 1.00 85.38 86 ASP A O 1
ATOM 688 N N . LEU A 1 87 ? 1.988 -0.502 -12.079 1.00 84.38 87 LEU A N 1
ATOM 689 C CA . LEU A 1 87 ? 3.036 0.476 -12.381 1.00 84.38 87 LEU A CA 1
ATOM 690 C C . LEU A 1 87 ? 4.431 -0.141 -12.218 1.00 84.38 87 LEU A C 1
ATOM 692 O O . LEU A 1 87 ? 5.242 -0.044 -13.135 1.00 84.38 87 LEU A O 1
ATOM 696 N N . TYR A 1 88 ? 4.710 -0.812 -11.097 1.00 84.56 88 TYR A N 1
ATOM 697 C CA . TYR A 1 88 ? 6.015 -1.430 -10.815 1.00 84.56 88 TYR A CA 1
ATOM 698 C C . TYR A 1 88 ? 6.391 -2.528 -11.801 1.00 84.56 88 TYR A C 1
ATOM 700 O O . TYR A 1 88 ? 7.555 -2.645 -12.193 1.00 84.56 88 TYR A O 1
ATOM 708 N N . GLN A 1 89 ? 5.407 -3.309 -12.240 1.00 82.31 89 GLN A N 1
ATOM 709 C CA . GLN A 1 89 ? 5.600 -4.326 -13.261 1.00 82.31 89 GLN A CA 1
ATOM 710 C C . GLN A 1 89 ? 6.075 -3.705 -14.579 1.00 82.31 89 GLN A C 1
ATOM 712 O O . GLN A 1 89 ? 6.998 -4.235 -15.199 1.00 82.31 89 GLN A O 1
ATOM 717 N N . VAL A 1 90 ? 5.505 -2.564 -14.974 1.00 79.00 90 VAL A N 1
ATOM 718 C CA . VAL A 1 90 ? 5.925 -1.824 -16.170 1.00 79.00 90 VAL A CA 1
ATOM 719 C C . VAL A 1 90 ? 7.388 -1.378 -16.058 1.00 79.00 90 VAL A C 1
ATOM 721 O O . VAL A 1 90 ? 8.176 -1.667 -16.959 1.00 79.00 90 VAL A O 1
ATOM 724 N N . ILE A 1 91 ? 7.790 -0.787 -14.924 1.00 80.12 91 ILE A N 1
ATOM 725 C CA . ILE A 1 91 ? 9.191 -0.372 -14.672 1.00 80.12 91 ILE A CA 1
ATOM 726 C C . ILE A 1 91 ? 10.143 -1.556 -14.781 1.00 80.12 91 ILE A C 1
ATOM 728 O O . ILE A 1 91 ? 11.203 -1.468 -15.401 1.00 80.12 91 ILE A O 1
ATOM 732 N N . ALA A 1 92 ? 9.774 -2.673 -14.152 1.00 80.31 92 ALA A N 1
ATOM 733 C CA . ALA A 1 92 ? 10.615 -3.854 -14.086 1.00 80.31 92 ALA A CA 1
ATOM 734 C C . ALA A 1 92 ? 10.804 -4.491 -15.469 1.00 80.31 92 ALA A C 1
ATOM 736 O O . ALA A 1 92 ? 11.904 -4.944 -15.785 1.00 80.31 92 ALA A O 1
ATOM 737 N N . LEU A 1 93 ? 9.754 -4.532 -16.295 1.00 76.56 93 LEU A N 1
ATOM 738 C CA . LEU A 1 93 ? 9.832 -5.032 -17.670 1.00 76.56 93 LEU A CA 1
ATOM 739 C C . LEU A 1 93 ? 10.692 -4.119 -18.550 1.00 76.56 93 LEU A C 1
ATOM 741 O O . LEU A 1 93 ? 11.575 -4.608 -19.264 1.00 76.56 93 LEU A O 1
ATOM 745 N N . ASP A 1 94 ? 10.512 -2.807 -18.418 1.00 72.25 94 ASP A N 1
ATOM 746 C CA . ASP A 1 94 ? 11.284 -1.808 -19.151 1.00 72.25 94 ASP A CA 1
ATOM 747 C C . ASP A 1 94 ? 12.781 -1.872 -18.820 1.00 72.25 94 ASP A C 1
ATOM 749 O O . ASP A 1 94 ? 13.616 -1.959 -19.737 1.00 72.25 94 ASP A O 1
ATOM 753 N N . ALA A 1 95 ? 13.116 -1.945 -17.526 1.00 74.19 95 ALA A N 1
ATOM 754 C CA . ALA A 1 95 ? 14.481 -2.117 -17.032 1.00 74.19 95 ALA A CA 1
ATOM 755 C C . ALA A 1 95 ? 15.116 -3.436 -17.505 1.00 74.19 95 ALA A C 1
ATOM 757 O O . ALA A 1 95 ? 16.307 -3.479 -17.811 1.00 74.19 95 ALA A O 1
ATOM 758 N N . LYS A 1 96 ? 14.325 -4.512 -17.623 1.00 72.00 96 LYS A N 1
ATOM 759 C CA . LYS A 1 96 ? 14.790 -5.837 -18.073 1.00 72.00 96 LYS A CA 1
ATOM 760 C C . LYS A 1 96 ? 15.064 -5.950 -19.565 1.00 72.00 96 LYS A C 1
ATOM 762 O O . LYS A 1 96 ? 15.489 -7.012 -20.011 1.00 72.00 96 LYS A O 1
ATOM 767 N N . GLY A 1 97 ? 14.813 -4.919 -20.364 1.00 63.66 97 GLY A N 1
ATOM 768 C CA . GLY A 1 97 ? 14.992 -5.075 -21.805 1.00 63.66 97 GLY A CA 1
ATOM 769 C C . GLY A 1 97 ? 13.735 -5.554 -22.538 1.00 63.66 97 GLY A C 1
ATOM 770 O O . GLY A 1 97 ? 13.731 -5.543 -23.770 1.00 63.66 97 GLY A O 1
ATOM 771 N N . VAL A 1 98 ? 12.646 -5.869 -21.830 1.00 61.59 98 VAL A N 1
ATOM 772 C CA . VAL A 1 98 ? 11.410 -6.384 -22.429 1.00 61.59 98 VAL A CA 1
ATOM 773 C C . VAL A 1 98 ? 10.567 -5.193 -22.894 1.00 61.59 98 VAL A C 1
ATOM 775 O O . VAL A 1 98 ? 10.108 -4.424 -22.054 1.00 61.59 98 VAL A O 1
ATOM 778 N N . PRO A 1 99 ? 10.397 -4.957 -24.210 1.00 53.69 99 PRO A N 1
ATOM 779 C CA . PRO A 1 99 ? 9.548 -3.864 -24.674 1.00 53.69 99 PRO A CA 1
ATOM 780 C C . PRO A 1 99 ? 8.118 -4.054 -24.153 1.00 53.69 99 PRO A C 1
ATOM 782 O O . PRO A 1 99 ? 7.711 -5.192 -23.902 1.00 53.69 99 PRO A O 1
ATOM 785 N N . HIS A 1 100 ? 7.347 -2.960 -24.075 1.00 54.09 100 HIS A N 1
ATOM 786 C CA . HIS A 1 100 ? 5.880 -2.946 -23.963 1.00 54.09 100 HIS A CA 1
ATOM 787 C C . HIS A 1 100 ? 5.235 -3.667 -25.162 1.00 54.09 100 HIS A C 1
ATOM 789 O O . HIS A 1 100 ? 4.496 -3.103 -25.971 1.00 54.09 100 HIS A O 1
ATOM 795 N N . SER A 1 101 ? 5.537 -4.944 -25.331 1.00 48.78 101 SER A N 1
ATOM 796 C CA . SER A 1 101 ? 4.770 -5.808 -26.180 1.00 48.78 101 SER A CA 1
ATOM 797 C C . SER A 1 101 ? 3.469 -6.004 -25.425 1.00 48.78 101 SER A C 1
ATOM 799 O O . SER A 1 101 ? 3.387 -6.740 -24.445 1.00 48.78 101 SER A O 1
ATOM 801 N N . ARG A 1 102 ? 2.400 -5.364 -25.909 1.00 52.53 102 ARG A N 1
ATOM 802 C CA . ARG A 1 102 ? 1.135 -6.094 -25.942 1.00 52.53 102 ARG A CA 1
ATOM 803 C C . ARG A 1 102 ? 1.522 -7.455 -26.487 1.00 52.53 102 ARG A C 1
ATOM 805 O O . ARG A 1 102 ? 1.985 -7.520 -27.629 1.00 52.53 102 ARG A O 1
ATOM 812 N N . ILE A 1 103 ? 1.469 -8.484 -25.646 1.00 54.34 103 ILE A N 1
ATOM 813 C CA . ILE A 1 103 ? 1.758 -9.839 -26.080 1.00 54.34 103 ILE A CA 1
ATOM 814 C C . ILE A 1 103 ? 0.660 -10.140 -27.090 1.00 54.34 103 ILE A C 1
ATOM 816 O O . ILE A 1 103 ? -0.462 -10.506 -26.753 1.00 54.34 103 ILE A O 1
ATOM 820 N N . THR A 1 104 ? 0.943 -9.846 -28.353 1.00 63.56 104 THR A N 1
ATOM 821 C CA . THR A 1 104 ? 0.054 -10.198 -29.441 1.00 63.56 104 THR A CA 1
ATOM 822 C C . THR A 1 104 ? -0.012 -11.715 -29.436 1.00 63.56 104 THR A C 1
ATOM 824 O O . THR A 1 104 ? 0.981 -12.376 -29.130 1.00 63.56 104 THR A O 1
ATOM 827 N N . ALA A 1 105 ? -1.169 -12.290 -29.763 1.00 63.47 105 ALA A N 1
ATOM 828 C CA . ALA A 1 105 ? -1.340 -13.745 -29.748 1.00 63.47 105 ALA A CA 1
ATOM 829 C C . ALA A 1 105 ? -0.225 -14.475 -30.530 1.00 63.47 105 ALA A C 1
ATOM 831 O O . ALA A 1 105 ? 0.194 -15.563 -30.152 1.00 63.47 105 ALA A O 1
ATOM 832 N N . LYS A 1 106 ? 0.321 -13.827 -31.569 1.00 60.81 106 LYS A N 1
ATOM 833 C CA . LYS A 1 106 ? 1.477 -14.308 -32.334 1.00 60.81 106 LYS A CA 1
ATOM 834 C C . LYS A 1 106 ? 2.779 -14.342 -31.522 1.00 60.81 106 LYS A C 1
ATOM 836 O O . LYS A 1 106 ? 3.492 -15.331 -31.610 1.00 60.81 106 LYS A O 1
ATOM 841 N N . LEU A 1 107 ? 3.068 -13.315 -30.720 1.00 66.31 107 LEU A N 1
ATOM 842 C CA . LEU A 1 107 ? 4.255 -13.277 -29.860 1.00 66.31 107 LEU A CA 1
ATOM 843 C C . LEU A 1 107 ? 4.129 -14.249 -28.675 1.00 66.31 107 LEU A C 1
ATOM 845 O O . LEU A 1 107 ? 5.100 -14.915 -28.345 1.00 66.31 107 LEU A O 1
ATOM 849 N N . ALA A 1 108 ? 2.933 -14.405 -28.089 1.00 69.88 108 ALA A N 1
ATOM 850 C CA . ALA A 1 108 ? 2.677 -15.460 -27.097 1.00 69.88 108 ALA A CA 1
ATOM 851 C C . ALA A 1 108 ? 2.939 -16.852 -27.684 1.00 69.88 108 ALA A C 1
ATOM 853 O O . ALA A 1 108 ? 3.622 -17.664 -27.069 1.00 69.88 108 ALA A O 1
ATOM 854 N N . ALA A 1 109 ? 2.415 -17.116 -28.886 1.00 75.25 109 ALA A N 1
ATOM 855 C CA . ALA A 1 109 ? 2.606 -18.391 -29.565 1.00 75.25 109 ALA A CA 1
ATOM 856 C C . ALA A 1 109 ? 4.083 -18.655 -29.898 1.00 75.25 109 ALA A C 1
ATOM 858 O O . ALA A 1 109 ? 4.538 -19.782 -29.734 1.00 75.25 109 ALA A O 1
ATOM 859 N N . GLN A 1 110 ? 4.833 -17.626 -30.305 1.00 74.19 110 GLN A N 1
ATOM 860 C CA . GLN A 1 110 ? 6.275 -17.730 -30.553 1.00 74.19 110 GLN A CA 1
ATOM 861 C C . GLN A 1 110 ? 7.064 -17.998 -29.269 1.00 74.19 110 GLN A C 1
ATOM 863 O O . GLN A 1 110 ? 7.853 -18.932 -29.240 1.00 74.19 110 GLN A O 1
ATOM 868 N N . LEU A 1 111 ? 6.797 -17.273 -28.180 1.00 75.94 111 LEU A N 1
ATOM 869 C CA . LEU A 1 111 ? 7.467 -17.505 -26.894 1.00 75.94 111 LEU A CA 1
ATOM 870 C C . LEU A 1 111 ? 7.153 -18.896 -26.319 1.00 75.94 111 LEU A C 1
ATOM 872 O O . LEU A 1 111 ? 8.029 -19.546 -25.753 1.00 75.94 111 LEU A O 1
ATOM 876 N N . LEU A 1 112 ? 5.921 -19.385 -26.498 1.00 77.69 112 LEU A N 1
ATOM 877 C CA . LEU A 1 112 ? 5.546 -20.751 -26.124 1.00 77.69 112 LEU A CA 1
ATOM 878 C C . LEU A 1 112 ? 6.218 -21.798 -27.020 1.00 77.69 112 LEU A C 1
ATOM 880 O O . LEU A 1 112 ? 6.621 -22.843 -26.512 1.00 77.69 112 LEU A O 1
ATOM 884 N N . SER A 1 113 ? 6.372 -21.542 -28.325 1.00 77.44 113 SER A N 1
ATOM 885 C CA . SER A 1 113 ? 7.080 -22.473 -29.212 1.00 77.44 113 SER A CA 1
ATOM 886 C C . SER A 1 113 ? 8.581 -22.493 -28.943 1.00 77.44 113 SER A C 1
ATOM 888 O O . SER A 1 113 ? 9.166 -23.568 -28.939 1.00 77.44 113 SER A O 1
ATOM 890 N N . GLU A 1 114 ? 9.188 -21.338 -28.667 1.00 74.06 114 GLU A N 1
ATOM 891 C CA . GLU A 1 114 ? 10.596 -21.216 -28.275 1.00 74.06 114 GLU A CA 1
ATOM 892 C C . GLU A 1 114 ? 10.857 -21.920 -26.940 1.00 74.06 114 GLU A C 1
ATOM 894 O O . GLU A 1 114 ? 11.811 -22.683 -26.830 1.00 74.06 114 GLU A O 1
ATOM 899 N N . ALA A 1 115 ? 9.971 -21.766 -25.949 1.00 75.69 115 ALA A N 1
ATOM 900 C CA . ALA A 1 115 ? 10.055 -22.512 -24.693 1.00 75.69 115 ALA A CA 1
ATOM 901 C C . ALA A 1 115 ? 9.858 -24.026 -24.894 1.00 75.69 115 ALA A C 1
ATOM 903 O O . ALA A 1 115 ? 10.536 -24.829 -24.253 1.00 75.69 115 ALA A O 1
ATOM 904 N N . ALA A 1 116 ? 8.967 -24.433 -25.804 1.00 72.94 116 ALA A N 1
ATOM 905 C CA . ALA A 1 116 ? 8.773 -25.839 -26.151 1.00 72.94 116 ALA A CA 1
ATOM 906 C C . ALA A 1 116 ? 9.978 -26.428 -26.903 1.00 72.94 116 ALA A C 1
ATOM 908 O O . ALA A 1 116 ? 10.318 -27.587 -26.679 1.00 72.94 116 ALA A O 1
ATOM 909 N N . GLN A 1 117 ? 10.638 -25.652 -27.767 1.00 71.19 117 GLN A N 1
ATOM 910 C CA . GLN A 1 117 ? 11.880 -26.053 -28.432 1.00 71.19 117 GLN A CA 1
ATOM 911 C C . GLN A 1 117 ? 13.041 -26.122 -27.450 1.00 71.19 117 GLN A C 1
ATOM 913 O O . GLN A 1 117 ? 13.695 -27.152 -27.399 1.00 71.19 117 GLN A O 1
ATOM 918 N N . ALA A 1 118 ? 13.224 -25.121 -26.591 1.00 69.88 118 ALA A N 1
ATOM 919 C CA . ALA A 1 118 ? 14.242 -25.152 -25.545 1.00 69.88 118 ALA A CA 1
ATOM 920 C C . ALA A 1 118 ? 14.031 -26.323 -24.568 1.00 69.88 118 ALA A C 1
ATOM 922 O O . ALA A 1 118 ? 14.991 -26.949 -24.130 1.00 69.88 118 ALA A O 1
ATOM 923 N N . GLY A 1 119 ? 12.778 -26.674 -24.259 1.00 70.06 119 GLY A N 1
ATOM 924 C CA . GLY A 1 119 ? 12.450 -27.863 -23.470 1.00 70.06 119 GLY A CA 1
ATOM 925 C C . GLY A 1 119 ? 12.752 -29.181 -24.192 1.00 70.06 119 GLY A C 1
ATOM 926 O O . GLY A 1 119 ? 13.160 -30.145 -23.548 1.00 70.06 119 GLY A O 1
ATOM 927 N N . ARG A 1 120 ? 12.599 -29.229 -25.522 1.00 68.44 120 ARG A N 1
ATOM 928 C CA . ARG A 1 120 ? 13.001 -30.383 -26.344 1.00 68.44 120 ARG A CA 1
ATOM 929 C C . ARG A 1 120 ? 14.511 -30.484 -26.477 1.00 68.44 120 ARG A C 1
ATOM 931 O O . A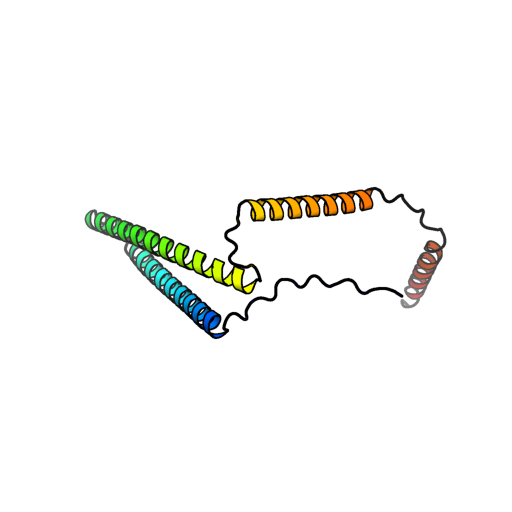RG A 1 120 ? 15.027 -31.565 -26.286 1.00 68.44 120 ARG A O 1
ATOM 938 N N . GLU A 1 121 ? 15.209 -29.379 -26.700 1.00 61.22 121 GLU A N 1
ATOM 939 C CA . GLU A 1 121 ? 16.675 -29.324 -26.755 1.00 61.22 121 GLU A CA 1
ATOM 940 C C . GLU A 1 121 ? 17.297 -29.694 -25.400 1.00 61.22 121 GLU A C 1
ATOM 942 O O . GLU A 1 121 ? 18.280 -30.427 -25.349 1.00 61.22 121 GLU A O 1
ATOM 947 N N . ALA A 1 122 ? 16.690 -29.273 -24.285 1.00 59.81 122 ALA A N 1
ATOM 948 C CA . ALA A 1 122 ? 17.086 -29.711 -22.946 1.00 59.81 122 ALA A CA 1
ATOM 949 C C . ALA A 1 122 ? 16.778 -31.200 -22.696 1.00 59.81 122 ALA A C 1
ATOM 951 O O . ALA A 1 122 ? 17.552 -31.883 -22.028 1.00 59.81 122 ALA A O 1
ATOM 952 N N . GLY A 1 123 ? 15.671 -31.713 -23.243 1.00 58.53 123 GLY A N 1
ATOM 953 C CA . GLY A 1 123 ? 15.313 -33.133 -23.192 1.00 58.53 123 GLY A CA 1
ATOM 954 C C . GLY A 1 123 ? 16.187 -34.019 -24.087 1.00 58.53 123 GLY A C 1
ATOM 955 O O . GLY A 1 123 ? 16.546 -35.119 -23.686 1.00 58.53 123 GLY A O 1
ATOM 956 N N . GLU A 1 124 ? 16.585 -33.533 -25.260 1.00 56.22 124 GLU A N 1
ATOM 957 C CA . GLU A 1 124 ? 17.505 -34.192 -26.191 1.00 56.22 124 GLU A CA 1
ATOM 958 C C . GLU A 1 124 ? 18.934 -34.173 -25.643 1.00 56.22 124 GLU A C 1
ATOM 960 O O . GLU A 1 124 ? 19.603 -35.197 -25.694 1.00 56.22 124 GLU A O 1
ATOM 965 N N . ALA A 1 125 ? 19.367 -33.082 -24.999 1.00 56.03 125 ALA A N 1
ATOM 966 C CA . ALA A 1 125 ? 20.636 -33.036 -24.271 1.00 56.03 125 ALA A CA 1
ATOM 967 C C . ALA A 1 125 ? 20.651 -33.973 -23.045 1.00 56.03 125 ALA A C 1
ATOM 969 O O . ALA A 1 125 ? 21.686 -34.560 -22.730 1.00 56.03 125 ALA A O 1
ATOM 970 N N . ALA A 1 126 ? 19.512 -34.154 -22.365 1.00 53.31 126 ALA A N 1
ATOM 971 C CA . ALA A 1 126 ? 19.370 -35.141 -21.293 1.00 53.31 126 ALA A CA 1
ATOM 972 C C . ALA A 1 126 ? 19.343 -36.586 -21.833 1.00 53.31 126 ALA A C 1
ATOM 974 O O . ALA A 1 126 ? 19.947 -37.472 -21.233 1.00 53.31 126 ALA A O 1
ATOM 975 N N . ALA A 1 127 ? 18.722 -36.819 -22.994 1.00 51.75 127 ALA A N 1
ATOM 976 C CA . ALA A 1 127 ? 18.701 -38.120 -23.660 1.00 51.75 127 ALA A CA 1
ATOM 977 C C . ALA A 1 127 ? 20.061 -38.495 -24.283 1.00 51.75 127 ALA A C 1
ATOM 979 O O . ALA A 1 127 ? 20.448 -39.657 -24.225 1.00 51.75 127 ALA A O 1
ATOM 980 N N . GLU A 1 128 ? 20.833 -37.539 -24.815 1.00 49.94 128 GLU A N 1
ATOM 981 C CA . GLU A 1 128 ? 22.224 -37.755 -25.251 1.00 49.94 128 GLU A CA 1
ATOM 982 C C . GLU A 1 128 ? 23.175 -37.992 -24.068 1.00 49.94 128 GLU A C 1
ATOM 984 O O . GLU A 1 128 ? 24.136 -38.752 -24.201 1.00 49.94 128 GLU A O 1
ATOM 989 N N . ALA A 1 129 ? 22.897 -37.402 -22.899 1.00 52.19 129 ALA A N 1
ATOM 990 C CA . ALA A 1 129 ? 23.635 -37.694 -21.671 1.00 52.19 129 ALA A CA 1
ATOM 991 C C . ALA A 1 129 ? 23.336 -39.103 -21.119 1.00 52.19 129 ALA A C 1
ATOM 993 O O . ALA A 1 129 ? 24.242 -39.734 -20.575 1.00 52.19 129 ALA A O 1
ATOM 994 N N . GLU A 1 130 ? 22.115 -39.626 -21.297 1.00 47.09 130 GLU A N 1
ATOM 995 C CA . GLU A 1 130 ? 21.766 -41.020 -20.965 1.00 47.09 130 GLU A CA 1
ATOM 996 C C . GLU A 1 130 ? 22.157 -42.040 -22.056 1.00 47.09 130 GLU A C 1
ATOM 998 O O . GLU A 1 130 ? 22.354 -43.213 -21.746 1.00 47.09 130 GLU A O 1
ATOM 1003 N N . ALA A 1 131 ? 22.317 -41.622 -23.318 1.00 46.47 131 ALA A N 1
ATOM 1004 C CA . ALA A 1 131 ? 22.672 -42.498 -24.444 1.00 46.47 131 ALA A CA 1
ATOM 1005 C C . ALA A 1 131 ? 24.185 -42.587 -24.740 1.00 46.47 131 ALA A C 1
ATOM 1007 O O . ALA A 1 131 ? 24.591 -43.250 -25.701 1.00 46.47 131 ALA A O 1
ATOM 1008 N N . ALA A 1 132 ? 25.043 -41.949 -23.937 1.00 41.91 132 ALA A N 1
ATOM 1009 C CA . ALA A 1 132 ? 26.489 -42.106 -24.058 1.00 41.91 132 ALA A CA 1
ATOM 1010 C C . ALA A 1 132 ? 26.916 -43.520 -23.597 1.00 41.91 132 ALA A C 1
ATOM 1012 O O . ALA A 1 132 ? 26.692 -43.881 -22.442 1.00 41.91 132 ALA A O 1
ATOM 1013 N N . PRO A 1 133 ? 27.557 -44.339 -24.456 1.00 40.53 133 PRO A N 1
ATOM 1014 C CA . PRO A 1 133 ? 27.964 -45.685 -24.084 1.00 40.53 133 PRO A CA 1
ATOM 1015 C C . PRO A 1 133 ? 29.135 -45.637 -23.098 1.00 40.53 133 PRO A C 1
ATOM 1017 O O . PRO A 1 133 ? 30.115 -44.916 -23.318 1.00 40.53 133 PRO A O 1
ATOM 1020 N N . ASP A 1 134 ? 29.032 -46.457 -22.051 1.00 42.72 134 ASP A N 1
ATOM 1021 C CA . ASP A 1 134 ? 30.083 -46.792 -21.089 1.00 42.72 134 ASP A CA 1
ATOM 1022 C C . ASP A 1 134 ? 31.420 -47.035 -21.812 1.00 42.72 134 ASP A C 1
ATOM 1024 O O . ASP A 1 134 ? 31.653 -48.072 -22.442 1.00 42.72 134 ASP A O 1
ATOM 1028 N N . LYS A 1 135 ? 32.328 -46.056 -21.749 1.00 41.69 135 LYS A N 1
ATOM 1029 C CA . LYS A 1 135 ? 33.714 -46.251 -22.182 1.00 41.69 135 LYS A CA 1
ATOM 1030 C C . LYS A 1 135 ? 34.468 -46.915 -21.030 1.00 41.69 135 LYS A C 1
ATOM 1032 O O . LYS A 1 135 ? 34.558 -46.312 -19.959 1.00 41.69 135 LYS A O 1
ATOM 1037 N N . PRO A 1 136 ? 35.063 -48.107 -21.219 1.00 38.47 136 PRO A N 1
ATOM 1038 C CA . PRO A 1 136 ? 35.772 -48.782 -20.146 1.00 38.47 136 PRO A CA 1
ATOM 1039 C C . PRO A 1 136 ? 36.983 -47.947 -19.730 1.00 38.47 136 PRO A C 1
ATOM 1041 O O . PRO A 1 136 ? 37.862 -47.636 -20.541 1.00 38.47 136 PRO A O 1
ATOM 1044 N N . ALA A 1 137 ? 37.018 -47.592 -18.445 1.00 41.81 137 ALA A N 1
ATOM 1045 C CA . ALA A 1 137 ? 38.158 -46.972 -17.795 1.00 41.81 137 ALA A CA 1
ATOM 1046 C C . ALA A 1 137 ? 39.416 -47.797 -18.102 1.00 41.81 137 ALA A C 1
ATOM 1048 O O . ALA A 1 137 ? 39.563 -48.954 -17.702 1.00 41.81 137 ALA A O 1
ATOM 1049 N N . THR A 1 138 ? 40.331 -47.216 -18.872 1.00 43.66 138 THR A N 1
ATOM 1050 C CA . THR A 1 138 ? 41.583 -47.881 -19.209 1.00 43.66 138 THR A CA 1
ATOM 1051 C C . THR A 1 138 ? 42.421 -48.048 -17.940 1.00 43.66 138 THR A C 1
ATOM 1053 O O . THR A 1 138 ? 42.730 -47.096 -17.224 1.00 43.66 138 THR A O 1
ATOM 1056 N N . ARG A 1 139 ? 42.810 -49.305 -17.702 1.00 49.19 139 ARG A N 1
ATOM 1057 C CA . ARG A 1 139 ? 43.578 -49.929 -16.602 1.00 49.19 139 ARG A CA 1
ATOM 1058 C C . ARG A 1 139 ? 44.930 -49.277 -16.224 1.00 49.19 139 ARG A C 1
ATOM 1060 O O . ARG A 1 139 ? 45.763 -49.906 -15.578 1.00 49.19 139 ARG A O 1
ATOM 1067 N N . LYS A 1 140 ? 45.207 -48.035 -16.631 1.00 48.12 140 LYS A N 1
ATOM 1068 C CA . LYS A 1 140 ? 46.475 -47.325 -16.372 1.00 48.12 140 LYS A CA 1
ATOM 1069 C C . LYS A 1 140 ? 46.389 -46.221 -15.313 1.00 48.12 140 LYS A C 1
ATOM 1071 O O . LYS A 1 140 ? 47.436 -45.824 -14.813 1.00 48.12 140 LYS A O 1
ATOM 1076 N N . GLN A 1 141 ? 45.200 -45.771 -14.906 1.00 46.81 141 GLN A N 1
ATOM 1077 C CA . GLN A 1 141 ? 45.072 -44.725 -13.872 1.00 46.81 141 GLN A CA 1
ATOM 1078 C C . GLN A 1 141 ? 44.925 -45.264 -12.437 1.00 46.81 141 GLN A C 1
ATOM 1080 O O . GLN A 1 141 ? 45.169 -44.537 -11.476 1.00 46.81 141 GLN A O 1
ATOM 1085 N N . GLU A 1 142 ? 44.638 -46.555 -12.269 1.00 43.06 142 GLU A N 1
ATOM 1086 C CA . GLU A 1 142 ? 44.458 -47.176 -10.948 1.00 43.06 142 GLU A CA 1
ATOM 1087 C C . GLU A 1 142 ? 45.791 -47.468 -10.228 1.00 43.06 142 GLU A C 1
ATOM 1089 O O . GLU A 1 142 ? 45.855 -47.436 -8.999 1.00 43.06 142 GLU A O 1
ATOM 1094 N N . ARG A 1 143 ? 46.895 -47.644 -10.977 1.00 47.50 143 ARG A N 1
ATOM 1095 C CA . ARG A 1 143 ? 48.241 -47.885 -10.412 1.00 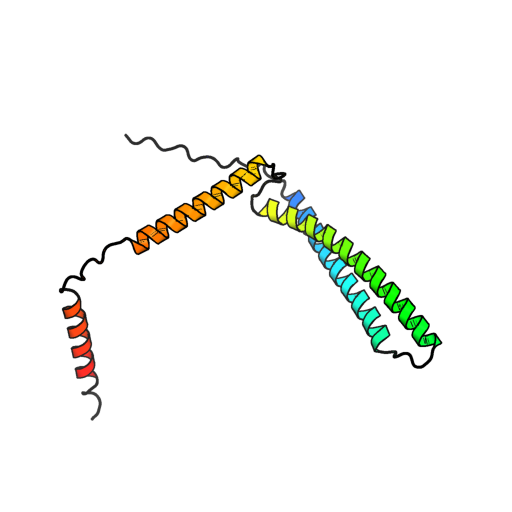47.50 143 ARG A CA 1
ATOM 1096 C C . ARG A 1 143 ? 48.923 -46.639 -9.837 1.00 47.50 143 ARG A C 1
ATOM 1098 O O . ARG A 1 143 ? 49.819 -46.775 -9.012 1.00 47.50 143 ARG A O 1
ATOM 1105 N N . VAL A 1 144 ? 48.513 -45.435 -10.243 1.00 48.44 144 VAL A N 1
ATOM 1106 C CA . VAL A 1 144 ? 49.097 -44.186 -9.713 1.00 48.44 144 VAL A CA 1
ATOM 1107 C C . VAL A 1 144 ? 48.431 -43.786 -8.393 1.00 48.44 144 VAL A C 1
ATOM 1109 O O . VAL A 1 144 ? 49.108 -43.295 -7.493 1.00 48.44 144 VAL A O 1
ATOM 1112 N N . ARG A 1 145 ? 47.132 -44.073 -8.219 1.00 49.81 145 ARG A N 1
ATOM 1113 C CA . ARG A 1 145 ? 46.428 -43.805 -6.954 1.00 49.81 145 ARG A CA 1
ATOM 1114 C C . ARG A 1 145 ? 46.797 -44.798 -5.848 1.00 49.81 145 ARG A C 1
ATOM 1116 O O . ARG A 1 145 ? 47.026 -44.370 -4.723 1.00 49.81 145 ARG A O 1
ATOM 1123 N N . THR A 1 146 ? 46.962 -46.086 -6.150 1.00 47.44 146 THR A N 1
ATOM 1124 C CA . THR A 1 146 ? 47.350 -47.089 -5.132 1.00 47.44 146 THR A CA 1
ATOM 1125 C C . THR A 1 146 ? 48.790 -46.931 -4.628 1.00 47.44 146 THR A C 1
ATOM 1127 O O . THR A 1 146 ? 49.053 -47.191 -3.457 1.00 47.44 146 THR A O 1
ATOM 1130 N N . ALA A 1 147 ? 49.714 -46.413 -5.446 1.00 48.66 147 ALA A N 1
ATOM 1131 C CA . ALA A 1 147 ? 51.077 -46.101 -4.998 1.00 48.66 147 ALA A CA 1
ATOM 1132 C C . ALA A 1 147 ? 51.166 -44.818 -4.143 1.00 48.66 147 ALA A C 1
ATOM 1134 O O . ALA A 1 147 ? 52.088 -44.682 -3.338 1.00 48.66 147 ALA A O 1
ATOM 1135 N N . ALA A 1 148 ? 50.217 -43.886 -4.298 1.00 50.25 148 ALA A N 1
ATOM 1136 C CA . ALA A 1 148 ? 50.158 -42.660 -3.502 1.00 50.25 148 ALA A CA 1
ATOM 1137 C C . ALA A 1 148 ? 49.610 -42.910 -2.085 1.00 50.25 148 ALA A C 1
ATOM 1139 O O . ALA A 1 148 ? 50.105 -42.310 -1.135 1.00 50.25 148 ALA A O 1
ATOM 1140 N N . TYR A 1 149 ? 48.669 -43.849 -1.922 1.00 49.34 149 TYR A N 1
ATOM 1141 C CA . TYR A 1 149 ? 48.152 -44.229 -0.601 1.00 49.34 149 TYR A CA 1
ATOM 1142 C C . TYR A 1 149 ? 49.138 -45.095 0.205 1.00 49.34 149 TYR A C 1
ATOM 1144 O O . TYR A 1 149 ? 49.332 -44.846 1.389 1.00 49.34 149 TYR A O 1
ATOM 1152 N N . ALA A 1 150 ? 49.886 -46.007 -0.430 1.00 52.09 150 ALA A N 1
ATOM 1153 C CA . ALA A 1 150 ? 50.867 -46.846 0.276 1.00 52.09 150 ALA A CA 1
ATOM 1154 C C . ALA A 1 150 ? 52.108 -46.086 0.805 1.00 52.09 150 ALA A C 1
ATOM 1156 O O . ALA A 1 150 ? 52.836 -46.608 1.647 1.00 52.09 150 ALA A O 1
ATOM 1157 N N . ARG A 1 151 ? 52.375 -44.857 0.333 1.00 50.09 151 ARG A N 1
ATOM 1158 C CA . 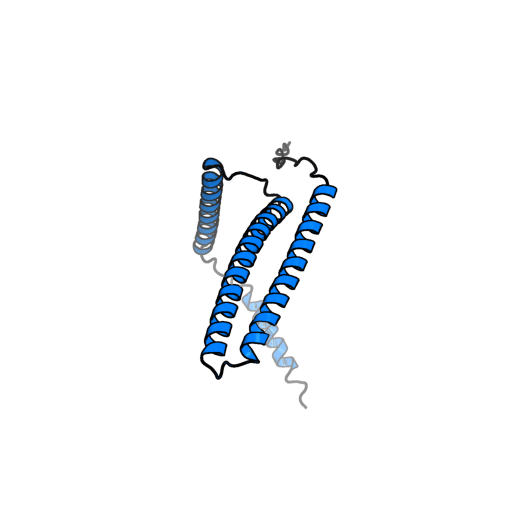ARG A 1 151 ? 53.462 -44.002 0.856 1.00 50.09 151 ARG A CA 1
ATOM 1159 C C . ARG A 1 151 ? 53.023 -43.084 2.001 1.00 50.09 151 ARG A C 1
ATOM 1161 O O . ARG A 1 151 ? 53.884 -42.639 2.754 1.00 50.09 151 ARG A O 1
ATOM 1168 N N . ALA A 1 152 ? 51.721 -42.841 2.161 1.00 52.09 152 ALA A N 1
ATOM 1169 C CA . ALA A 1 152 ? 51.183 -42.047 3.267 1.00 52.09 152 ALA A CA 1
ATOM 1170 C C . ALA A 1 152 ? 51.123 -42.853 4.580 1.00 52.09 152 ALA A C 1
ATOM 1172 O O . ALA A 1 152 ? 51.445 -42.318 5.640 1.00 52.09 152 ALA A O 1
ATOM 1173 N N . ASP A 1 153 ? 50.834 -44.157 4.504 1.00 51.16 153 ASP A N 1
ATOM 1174 C CA . ASP A 1 153 ? 50.702 -45.011 5.696 1.00 51.16 153 ASP A CA 1
ATOM 1175 C C . ASP A 1 153 ? 52.049 -45.414 6.325 1.00 51.16 153 ASP A C 1
ATOM 1177 O O . ASP A 1 153 ? 52.125 -45.677 7.523 1.00 51.16 153 ASP A O 1
ATOM 1181 N N . VAL A 1 154 ? 53.151 -45.386 5.565 1.00 52.16 154 VAL A N 1
ATOM 1182 C CA . VAL A 1 154 ? 54.497 -45.679 6.104 1.00 52.16 154 VAL A CA 1
ATOM 1183 C C . VAL A 1 154 ? 55.113 -44.461 6.810 1.00 52.16 154 VAL A C 1
ATOM 1185 O O . VAL A 1 154 ? 55.930 -44.623 7.714 1.00 52.16 154 VAL A O 1
ATOM 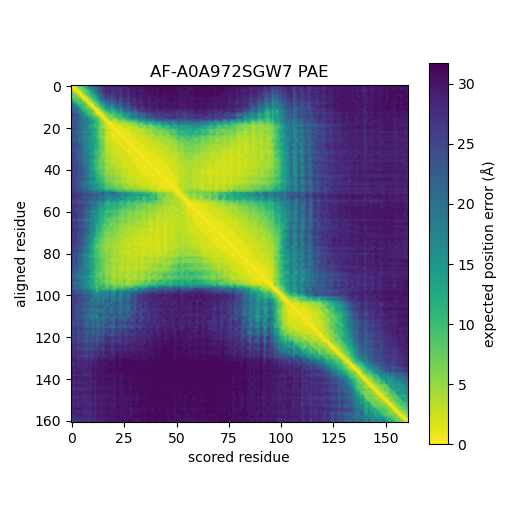1188 N N . GLN A 1 155 ? 54.694 -43.234 6.477 1.00 52.66 155 GLN A N 1
ATOM 1189 C CA . GLN A 1 155 ? 55.197 -42.017 7.133 1.00 52.66 155 GLN A CA 1
ATOM 1190 C C . GLN A 1 155 ? 54.451 -41.660 8.431 1.00 52.66 155 GLN A C 1
ATOM 1192 O O . GLN A 1 155 ? 55.016 -40.963 9.271 1.00 52.66 155 GLN A O 1
ATOM 1197 N N . GLN A 1 156 ? 53.235 -42.173 8.657 1.00 52.94 156 GLN A N 1
ATOM 1198 C CA . GLN A 1 156 ? 52.493 -41.946 9.910 1.00 52.94 156 GLN A CA 1
ATOM 1199 C C . GLN A 1 156 ? 52.810 -42.958 11.029 1.00 52.94 156 GLN A C 1
ATOM 1201 O O . GLN A 1 156 ? 52.492 -42.697 12.189 1.00 52.94 156 GLN A O 1
ATOM 1206 N N . ALA A 1 157 ? 53.500 -44.064 10.725 1.00 55.00 157 ALA A N 1
ATOM 1207 C CA . ALA A 1 157 ? 53.932 -45.057 11.717 1.00 55.00 157 ALA A CA 1
ATOM 1208 C C . ALA A 1 157 ? 55.339 -44.801 12.307 1.00 55.00 157 ALA A C 1
ATOM 1210 O O . ALA A 1 157 ? 55.731 -45.481 13.249 1.00 55.00 157 ALA A O 1
ATOM 1211 N N . ALA A 1 158 ? 56.091 -43.813 11.800 1.00 51.72 158 ALA A N 1
ATOM 1212 C CA . ALA A 1 158 ? 57.466 -43.516 12.233 1.00 51.72 158 ALA A CA 1
ATOM 1213 C C . ALA A 1 158 ? 57.609 -42.268 13.136 1.00 51.72 158 ALA A C 1
ATOM 1215 O O . ALA A 1 158 ? 58.725 -41.861 13.436 1.00 51.72 158 ALA A O 1
ATOM 1216 N N . VAL A 1 159 ? 56.501 -41.656 13.582 1.00 52.19 159 VAL A N 1
ATOM 1217 C CA . VAL A 1 159 ? 56.502 -40.459 14.466 1.00 52.19 159 VAL A CA 1
ATOM 1218 C C . VAL A 1 159 ? 55.826 -40.739 15.821 1.00 52.19 159 VAL A C 1
ATOM 1220 O O . VAL A 1 159 ? 55.442 -39.836 16.557 1.00 52.19 159 VAL A O 1
ATOM 1223 N N . LYS A 1 160 ? 55.686 -42.012 16.194 1.00 50.38 160 LYS A N 1
ATOM 1224 C CA . LYS A 1 160 ? 55.296 -42.402 17.554 1.00 50.38 160 LYS A CA 1
ATOM 1225 C C . LYS A 1 160 ? 56.313 -43.378 18.124 1.00 50.38 160 LYS A C 1
ATOM 1227 O O . LYS A 1 160 ? 56.046 -44.570 18.137 1.00 50.38 160 LYS A O 1
ATOM 1232 N N . HIS A 1 161 ? 57.452 -42.845 18.558 1.00 42.03 161 HIS A N 1
ATOM 1233 C CA . HIS A 1 161 ? 58.217 -43.288 19.725 1.00 42.03 161 HIS A CA 1
ATOM 1234 C C . HIS A 1 161 ? 59.149 -42.161 20.166 1.00 42.03 161 HIS A C 1
ATOM 1236 O O . HIS A 1 161 ? 59.806 -41.571 19.281 1.00 42.03 161 HIS A O 1
#

Secondary structure (DSSP, 8-state):
-PPPP------------HHHHHHHHHHHHHHHHHHHHHHHHHHHHHHHHHHS---SHHHHHHHHHHHHHHHHHHHHHHHHHHHHHHHHHHHHHHHTT-------HHHHHHHHHHHHHHHHHHHHHHHHHHSS------TTSHHHHHHHHHHHHHHHSSS--

Radius of gyration: 33.54 Å; Cα contacts (8 Å, |Δi|>4): 24; chains: 1; bounding box: 82×62×75 Å